Protein AF-A0A498SS45-F1 (afdb_monomer)

Nearest PDB structures (foldseek):
  7zub-assembly1_C  TM=6.796E-01  e=7.410E-02  Homo sapiens
  8rst-assembly1_A-2  TM=6.872E-01  e=2.621E-01  Bacillus phage phi3T
  8rsu-assembly1_A  TM=6.802E-01  e=3.183E-01  Bacillus phage phi3T
  8rsv-assembly2_B  TM=6.805E-01  e=4.260E-01  Bacillus phage phi3T
  6t46-assembly2_G  TM=6.943E-01  e=1.367E+00  Bacillus subtilis subsp. natto

Sequence (148 aa):
PLALYGLCLEQYAHFIVRYREEKRLDDTVQLMDEALKISHQIYGINCFHTINMLNNYGALLIARNRFDLAKKYLEIGINRILYIDECSSLLPGYYCNYSEALYHCGQRVEALQYAKKAVNLSCSESKELKDYTTRFLQDMEKDYNRRR

Mean predicted aligned error: 3.51 Å

InterPro domains:
  IPR011990 Tetratricopeptide-like helical domain superfamily [G3DSA:1.25.40.10] (5-147)
  IPR011990 Tetratricopeptide-like helical domain superfamily [SSF48452] (18-122)

Foldseek 3Di:
DLLVQLVVLLVVLLCCLPPHDPVCNVVNVVSNVSSLVSCCVPPNLQDPVLQVSLLVSLVSCVVVVVLVVSLVSLVSCLVRLVVHPVSLVVQLSSLLSNLSSCVSVVVLVVSLVSLVVSLVSCPPDDPVSNVVSVVSNVVSVVVVVVVD

Solvent-accessible surface area (backbone atoms only — not comparable to full-atom values): 7775 Å² total; per-residue (Å²): 112,70,69,61,53,23,51,51,30,42,52,49,29,52,48,40,67,74,74,50,60,78,87,54,48,68,60,31,53,60,32,43,54,50,20,49,51,44,42,35,74,75,62,41,90,80,31,64,68,58,46,51,52,31,43,53,52,21,49,53,26,48,78,67,73,37,25,68,60,16,32,61,44,32,61,70,34,65,78,48,51,82,80,31,78,88,32,61,85,48,47,34,61,46,27,42,49,42,15,53,17,29,39,74,66,66,42,46,69,60,12,55,52,30,25,51,51,14,34,65,62,23,70,83,55,56,69,70,54,34,54,50,32,47,52,52,34,54,52,51,52,51,55,56,62,75,75,110

Radius of gyration: 15.67 Å; Cα contacts (8 Å, |Δi|>4): 170; chains: 1; bounding box: 38×27×40 Å

pLDDT: mean 93.46, std 5.75, range [58.31, 98.5]

Organism: Acanthocheilonema viteae (NCBI:txid6277)

Secondary structure (DSSP, 8-state):
-HHHHHHHHHHHHHHHHHHS-GGGTTHHHHHHHHHHHHHHHHH-SS-HHHHHHHHHHHHHHHHTT-HHHHHHHHHHHTTTGGG-GGGTTTHHHHHHHHHHHHHHTT-HHHHHHHHHHHHHHHTTS-HHHHHHHHHHHHHHHHHHHHT-

Structure (mmCIF, N/CA/C/O backbone):
data_AF-A0A498SS45-F1
#
_entry.id   AF-A0A498SS45-F1
#
loop_
_atom_site.group_PDB
_atom_site.id
_atom_site.type_symbol
_atom_site.label_atom_id
_atom_site.label_alt_id
_atom_site.label_comp_id
_atom_site.label_asym_id
_atom_site.label_entity_id
_atom_site.label_seq_id
_atom_site.pdbx_PDB_ins_code
_atom_site.Cartn_x
_atom_site.Cartn_y
_atom_site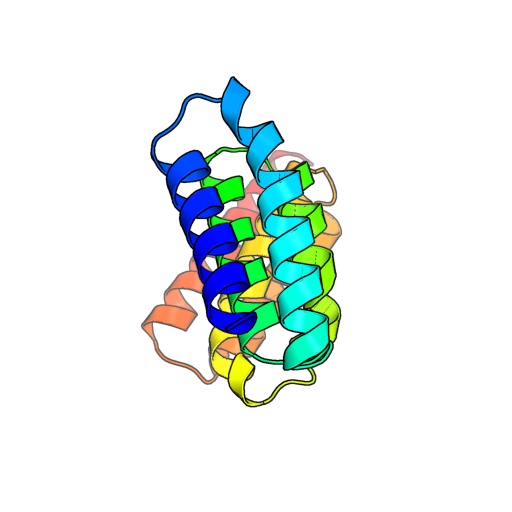.Cartn_z
_atom_site.occupancy
_atom_site.B_iso_or_equiv
_atom_site.auth_seq_id
_atom_site.auth_comp_id
_atom_site.auth_asym_id
_atom_site.auth_atom_id
_atom_site.pdbx_PDB_model_num
ATOM 1 N N . PRO A 1 1 ? 16.517 5.559 -21.766 1.00 80.75 1 PRO A N 1
ATOM 2 C CA . PRO A 1 1 ? 16.712 4.348 -20.926 1.00 80.75 1 PRO A CA 1
ATOM 3 C C . PRO A 1 1 ? 15.396 3.923 -20.252 1.00 80.75 1 PRO A C 1
ATOM 5 O O . PRO A 1 1 ? 14.675 4.785 -19.762 1.00 80.75 1 PRO A O 1
ATOM 8 N N . LEU A 1 2 ? 15.077 2.624 -20.254 1.00 90.88 2 LEU A N 1
ATOM 9 C CA . LEU A 1 2 ? 13.767 2.072 -19.867 1.00 90.88 2 LEU A CA 1
ATOM 10 C C . LEU A 1 2 ? 13.329 2.431 -18.429 1.00 90.88 2 LEU A C 1
ATOM 12 O O . LEU A 1 2 ? 12.164 2.742 -18.215 1.00 90.88 2 LEU A O 1
ATOM 16 N N . ALA A 1 3 ? 14.267 2.502 -17.475 1.00 90.69 3 ALA A N 1
ATOM 17 C CA . ALA A 1 3 ? 13.993 2.920 -16.091 1.00 90.69 3 ALA A CA 1
ATOM 18 C C . ALA A 1 3 ? 13.374 4.325 -16.007 1.00 90.69 3 ALA A C 1
ATOM 20 O O . ALA A 1 3 ? 12.372 4.530 -15.331 1.00 90.69 3 ALA A O 1
ATOM 21 N N . LEU A 1 4 ? 13.944 5.287 -16.744 1.00 94.50 4 LEU A N 1
ATOM 22 C CA . LEU A 1 4 ? 13.439 6.661 -16.780 1.00 94.50 4 LEU A CA 1
ATOM 23 C C . LEU A 1 4 ? 12.021 6.717 -17.355 1.00 94.50 4 LEU A C 1
ATOM 25 O O . LEU A 1 4 ? 11.196 7.480 -16.871 1.00 94.50 4 LEU A O 1
ATOM 29 N N . TYR A 1 5 ? 11.730 5.886 -18.359 1.00 96.12 5 TYR A N 1
ATOM 30 C CA . TYR A 1 5 ? 10.389 5.799 -18.928 1.00 96.12 5 TYR A CA 1
ATOM 31 C C . TYR A 1 5 ? 9.373 5.283 -17.898 1.00 96.12 5 TYR A C 1
ATOM 33 O O . TYR A 1 5 ? 8.333 5.910 -17.724 1.00 96.12 5 TYR A O 1
ATOM 41 N N . GLY A 1 6 ? 9.707 4.224 -17.149 1.00 95.94 6 GLY A N 1
ATOM 42 C CA . GLY A 1 6 ? 8.870 3.723 -16.051 1.00 95.94 6 GLY A CA 1
ATOM 43 C C . GLY A 1 6 ? 8.593 4.783 -14.979 1.00 95.94 6 GLY A C 1
ATOM 44 O O . GLY A 1 6 ? 7.440 4.994 -14.610 1.00 95.94 6 GLY A O 1
ATOM 45 N N . LEU A 1 7 ? 9.624 5.527 -14.564 1.00 94.62 7 LEU A N 1
ATOM 46 C CA . LEU A 1 7 ? 9.477 6.646 -13.624 1.00 94.62 7 LEU A CA 1
ATOM 47 C C . LEU A 1 7 ? 8.561 7.748 -14.176 1.00 94.62 7 LEU A C 1
ATOM 49 O O . LEU A 1 7 ? 7.722 8.276 -13.454 1.00 94.62 7 LEU A O 1
ATOM 53 N N . CYS A 1 8 ? 8.681 8.099 -15.459 1.00 97.44 8 CYS A N 1
ATOM 54 C CA . CYS A 1 8 ? 7.796 9.087 -16.074 1.00 97.44 8 CYS A CA 1
ATOM 55 C C . CYS A 1 8 ? 6.326 8.639 -16.070 1.00 97.44 8 CYS A C 1
ATOM 57 O O . CYS A 1 8 ? 5.450 9.475 -15.848 1.00 97.44 8 CYS A O 1
ATOM 59 N N . LEU A 1 9 ? 6.049 7.348 -16.289 1.00 97.75 9 LEU A N 1
ATOM 60 C CA . LEU A 1 9 ? 4.690 6.799 -16.225 1.00 97.75 9 LEU A CA 1
ATOM 61 C C . LEU A 1 9 ? 4.108 6.900 -14.809 1.00 97.75 9 LEU A C 1
ATOM 63 O O . LEU A 1 9 ? 2.994 7.403 -14.656 1.00 97.75 9 LEU A O 1
ATOM 67 N N . GLU A 1 10 ? 4.877 6.508 -13.787 1.00 96.44 10 GLU A N 1
ATOM 68 C CA . GLU A 1 10 ? 4.502 6.668 -12.373 1.00 96.44 10 GLU A CA 1
ATOM 69 C C . GLU A 1 10 ? 4.179 8.134 -12.049 1.00 96.44 10 GLU A C 1
ATOM 71 O O . GLU A 1 10 ? 3.094 8.457 -11.559 1.00 96.44 10 GLU A O 1
ATOM 76 N N . GLN A 1 11 ? 5.098 9.053 -12.358 1.00 97.12 11 GLN A N 1
ATOM 77 C CA . GLN A 1 11 ? 4.909 10.470 -12.041 1.00 97.12 11 GLN A CA 1
ATOM 78 C C . GLN A 1 11 ? 3.718 11.072 -12.790 1.00 97.12 11 GLN A C 1
ATOM 80 O O . GLN A 1 11 ? 2.988 11.902 -12.239 1.00 97.12 11 GLN A O 1
ATOM 85 N N . TYR A 1 12 ? 3.472 10.641 -14.029 1.00 97.50 12 TYR A N 1
ATOM 86 C CA . TYR A 1 12 ? 2.307 11.094 -14.774 1.00 97.50 12 TYR A CA 1
ATOM 87 C C . TYR A 1 12 ? 0.998 10.561 -14.178 1.00 97.50 12 TYR A C 1
ATOM 89 O O . TYR A 1 12 ? 0.032 11.319 -14.060 1.00 97.50 12 TYR A O 1
ATOM 97 N N . ALA A 1 13 ? 0.973 9.309 -13.711 1.00 97.50 13 ALA A N 1
ATOM 98 C CA . ALA A 1 13 ? -0.161 8.771 -12.968 1.00 97.50 13 ALA A CA 1
ATOM 99 C C . ALA A 1 13 ? -0.422 9.586 -11.690 1.00 97.50 13 ALA A C 1
ATOM 101 O O . ALA A 1 13 ? -1.551 10.023 -11.467 1.00 97.50 13 ALA A O 1
AT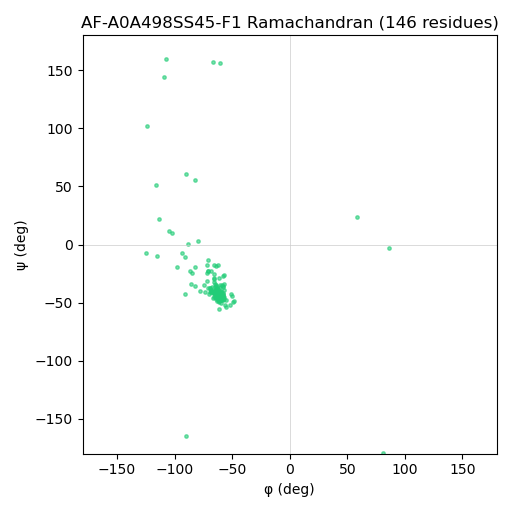OM 102 N N . HIS A 1 14 ? 0.613 9.897 -10.901 1.00 97.50 14 HIS A N 1
ATOM 103 C CA . HIS A 1 14 ? 0.485 10.748 -9.710 1.00 97.50 14 HIS A CA 1
ATOM 104 C C . HIS A 1 14 ? -0.074 12.138 -10.033 1.00 97.50 14 HIS A C 1
ATOM 106 O O . HIS A 1 14 ? -0.949 12.640 -9.321 1.00 97.50 14 HIS A O 1
ATOM 112 N N . PHE A 1 15 ? 0.400 12.756 -11.118 1.00 97.00 15 PHE A N 1
ATOM 113 C CA . PHE A 1 15 ? -0.114 14.039 -11.589 1.00 97.00 15 PHE A CA 1
ATOM 114 C C . PHE A 1 15 ? -1.611 13.960 -11.913 1.00 97.00 15 PHE A C 1
ATOM 116 O O . PHE A 1 15 ? -2.376 14.836 -11.503 1.00 97.00 15 PHE A O 1
ATOM 123 N N . ILE A 1 16 ? -2.043 12.903 -12.607 1.00 96.62 16 ILE A N 1
ATOM 124 C CA . ILE A 1 16 ? -3.457 12.705 -12.932 1.00 96.62 16 ILE A CA 1
ATOM 125 C C . ILE A 1 16 ? -4.288 12.567 -11.654 1.00 96.62 16 ILE A C 1
ATOM 127 O O . ILE A 1 16 ? -5.268 13.294 -11.506 1.00 96.62 16 ILE A O 1
ATOM 131 N N . VAL A 1 17 ? -3.872 11.717 -10.707 1.00 95.75 17 VAL A N 1
ATOM 132 C CA . VAL A 1 17 ? -4.617 11.512 -9.452 1.00 95.75 17 VAL A CA 1
ATOM 133 C C . VAL A 1 17 ? -4.744 12.804 -8.640 1.00 95.75 17 VAL A C 1
ATOM 135 O O . VAL A 1 17 ? -5.782 13.055 -8.028 1.00 95.75 17 VAL A O 1
ATOM 138 N N . ARG A 1 18 ? -3.708 13.650 -8.648 1.00 94.94 18 ARG A N 1
ATOM 139 C CA . ARG A 1 18 ? -3.669 14.868 -7.831 1.00 94.94 18 ARG A CA 1
ATOM 140 C C . ARG A 1 18 ? -4.409 16.056 -8.448 1.00 94.94 18 ARG A C 1
ATOM 142 O O . ARG A 1 18 ? -4.984 16.848 -7.707 1.00 94.94 18 ARG A O 1
ATOM 149 N N . TYR A 1 19 ? -4.375 16.203 -9.772 1.00 94.56 19 TYR A N 1
ATOM 150 C CA . TYR A 1 19 ? -4.776 17.453 -10.432 1.00 94.56 19 TYR A CA 1
ATOM 151 C C . TYR A 1 19 ? -5.862 17.300 -11.488 1.00 94.56 19 TYR A C 1
ATOM 153 O O . TYR A 1 19 ? -6.328 18.306 -12.028 1.00 94.56 19 TYR A O 1
ATOM 161 N N . ARG A 1 20 ? -6.254 16.074 -11.839 1.00 94.38 20 ARG A N 1
ATOM 162 C CA . ARG A 1 20 ? -7.249 15.847 -12.886 1.00 94.38 20 ARG A CA 1
ATOM 163 C C . ARG A 1 20 ? -8.575 15.392 -12.298 1.00 94.38 20 ARG A C 1
ATOM 165 O O . ARG A 1 20 ? -8.698 14.954 -11.160 1.00 94.38 20 ARG A O 1
ATOM 172 N N . GLU A 1 21 ? -9.593 15.592 -13.113 1.00 90.50 21 GLU A N 1
ATOM 173 C CA . GLU A 1 21 ? -10.970 15.200 -12.856 1.00 90.50 21 GLU A CA 1
ATOM 174 C C . GLU A 1 21 ? -11.145 13.676 -12.813 1.00 90.50 21 GLU A C 1
ATOM 176 O O . GLU A 1 21 ? -10.387 12.922 -13.423 1.00 90.50 21 GLU A O 1
ATOM 181 N N . GLU A 1 22 ? -12.206 13.236 -12.141 1.00 87.31 22 GLU A N 1
ATOM 182 C CA . GLU A 1 22 ? -12.446 11.832 -11.792 1.00 87.31 22 GLU A CA 1
ATOM 183 C C . GLU A 1 22 ? -12.475 10.880 -12.996 1.00 87.31 22 GLU A C 1
ATOM 185 O O . GLU A 1 22 ? -11.991 9.753 -12.916 1.00 87.31 22 GLU A O 1
ATOM 190 N N . LYS A 1 23 ? -12.971 11.359 -14.143 1.00 88.75 23 LYS A N 1
ATOM 191 C CA . LYS A 1 23 ? -13.040 10.585 -15.393 1.00 88.75 23 LYS A CA 1
ATOM 192 C C . LYS A 1 23 ? -11.670 10.202 -15.960 1.00 88.75 23 LYS A C 1
ATOM 194 O O . LYS A 1 23 ? -11.588 9.326 -16.807 1.00 88.75 23 LYS A O 1
ATOM 199 N N . ARG A 1 24 ? -10.602 10.889 -15.539 1.00 89.19 24 ARG A N 1
ATOM 200 C CA . ARG A 1 24 ? -9.223 10.626 -15.976 1.00 89.19 24 ARG A CA 1
ATOM 201 C C . ARG A 1 24 ? -8.508 9.625 -15.071 1.00 89.19 24 ARG A C 1
ATOM 203 O O . ARG A 1 24 ? -7.420 9.187 -15.424 1.00 89.19 24 ARG A O 1
ATOM 210 N N . LEU A 1 25 ? -9.075 9.273 -13.913 1.00 88.75 25 LEU A N 1
ATOM 211 C CA . LEU A 1 25 ? -8.420 8.345 -12.988 1.00 88.75 25 LEU A CA 1
ATOM 212 C C . LEU A 1 25 ? -8.302 6.936 -13.571 1.00 88.75 25 LEU A C 1
ATOM 214 O O . LEU A 1 25 ? -7.326 6.253 -13.279 1.00 88.75 25 LEU A O 1
ATOM 218 N N . ASP A 1 26 ? -9.224 6.523 -14.436 1.00 88.94 26 ASP A N 1
ATOM 219 C CA . ASP A 1 26 ? -9.170 5.196 -15.059 1.00 88.94 26 ASP A CA 1
ATOM 220 C C . ASP A 1 26 ? -7.959 5.049 -16.000 1.00 88.94 26 ASP A C 1
ATOM 222 O O . ASP A 1 26 ? -7.369 3.971 -16.076 1.00 88.94 26 ASP A O 1
ATOM 226 N N . ASP A 1 27 ? -7.489 6.150 -16.602 1.00 89.44 27 ASP A N 1
ATOM 227 C CA . ASP A 1 27 ? -6.261 6.175 -17.413 1.00 89.44 27 ASP A CA 1
ATOM 228 C C . ASP A 1 27 ? -5.019 5.796 -16.587 1.00 89.44 27 ASP A C 1
ATOM 230 O O . ASP A 1 27 ? -4.037 5.270 -17.115 1.00 89.44 27 ASP A O 1
ATOM 234 N N . THR A 1 28 ? -5.038 6.065 -15.276 1.00 96.00 28 THR A N 1
ATOM 235 C CA . THR A 1 28 ? -3.870 5.846 -14.409 1.00 96.00 28 THR A CA 1
ATOM 236 C C . THR A 1 28 ? -3.573 4.370 -14.180 1.00 96.00 28 THR A C 1
ATOM 238 O O . THR A 1 28 ? -2.421 4.027 -13.932 1.00 96.00 28 THR A O 1
ATOM 241 N N . VAL A 1 29 ? -4.568 3.494 -14.350 1.00 95.69 29 VAL A N 1
ATOM 242 C CA . VAL A 1 29 ? -4.400 2.039 -14.232 1.00 95.69 29 VAL A CA 1
ATOM 243 C C . VAL A 1 29 ? -3.404 1.533 -15.270 1.00 95.69 29 VAL A C 1
ATOM 245 O O . VAL A 1 29 ? -2.465 0.823 -14.928 1.00 95.69 29 VAL A O 1
ATOM 248 N N . GLN A 1 30 ? -3.561 1.951 -16.531 1.00 96.06 30 GLN A N 1
ATOM 249 C CA . GLN A 1 30 ? -2.663 1.534 -17.610 1.00 96.06 30 GLN A CA 1
ATOM 250 C C . GLN A 1 30 ? -1.240 2.053 -17.385 1.00 96.06 30 GLN A C 1
ATOM 252 O O . GLN A 1 30 ? -0.278 1.309 -17.555 1.00 96.06 30 GLN A O 1
ATOM 257 N N . LEU A 1 31 ? -1.106 3.310 -16.952 1.00 97.69 31 LEU A N 1
ATOM 258 C CA . LEU A 1 31 ? 0.196 3.915 -16.659 1.00 97.69 31 LEU A CA 1
ATOM 259 C C . LEU A 1 31 ? 0.926 3.170 -15.537 1.00 97.69 31 LEU A C 1
ATOM 261 O O . LEU A 1 31 ? 2.107 2.855 -15.675 1.00 97.69 31 LEU A O 1
ATOM 265 N N . MET A 1 32 ? 0.222 2.864 -14.445 1.00 97.50 32 MET A N 1
ATOM 266 C CA . MET A 1 32 ? 0.801 2.168 -13.297 1.00 97.50 32 MET A CA 1
ATOM 267 C C . MET A 1 32 ? 1.107 0.703 -13.595 1.00 97.50 32 MET A C 1
ATOM 269 O O . MET A 1 32 ? 2.145 0.205 -13.164 1.00 97.50 32 MET A O 1
ATOM 273 N N . ASP A 1 33 ? 0.259 0.016 -14.361 1.00 96.88 33 ASP A N 1
ATOM 274 C CA . ASP A 1 33 ? 0.506 -1.369 -14.766 1.00 96.88 33 ASP A CA 1
ATOM 275 C C . ASP A 1 33 ? 1.753 -1.467 -15.665 1.00 96.88 33 ASP A C 1
ATOM 277 O O . ASP A 1 33 ? 2.575 -2.367 -15.480 1.00 96.88 33 ASP A O 1
ATOM 281 N N . GLU A 1 34 ? 1.955 -0.522 -16.588 1.00 97.12 34 GLU A N 1
ATOM 28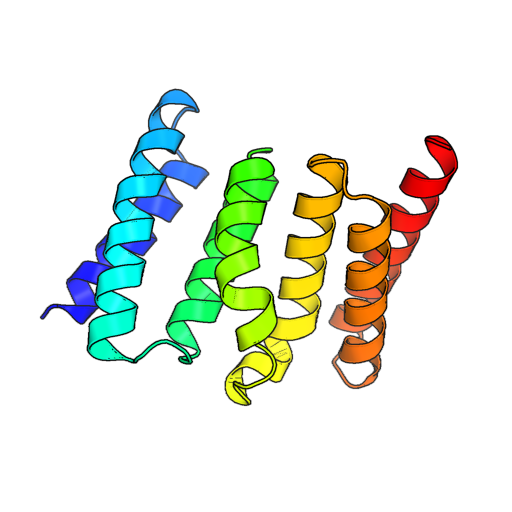2 C CA . GLU A 1 34 ? 3.180 -0.458 -17.397 1.00 97.12 34 GLU A CA 1
ATOM 283 C C . GLU A 1 34 ? 4.416 -0.065 -16.571 1.00 97.12 34 GLU A C 1
ATOM 285 O O . GLU A 1 34 ? 5.473 -0.686 -16.711 1.00 97.12 34 GLU A O 1
ATOM 290 N N . ALA A 1 35 ? 4.294 0.892 -15.644 1.00 96.81 35 ALA A N 1
ATOM 291 C CA . ALA A 1 35 ? 5.379 1.242 -14.725 1.00 96.81 35 ALA A CA 1
ATOM 292 C C . ALA A 1 35 ? 5.808 0.038 -13.861 1.00 96.81 35 ALA A C 1
ATOM 294 O O . ALA A 1 35 ? 7.003 -0.218 -13.695 1.00 96.81 35 ALA A O 1
ATOM 295 N N . LEU A 1 36 ? 4.848 -0.758 -13.374 1.00 95.62 36 LEU A N 1
ATOM 296 C CA . LEU A 1 36 ? 5.101 -1.991 -12.623 1.00 95.62 36 LEU A CA 1
ATOM 297 C C . LEU A 1 36 ? 5.818 -3.050 -13.459 1.00 95.62 36 LEU A C 1
ATOM 299 O O . LEU A 1 36 ? 6.766 -3.664 -12.966 1.00 95.62 36 LEU A O 1
ATOM 303 N N . LYS A 1 37 ? 5.410 -3.253 -14.717 1.00 95.56 37 LYS A N 1
ATOM 304 C CA . LYS A 1 37 ? 6.091 -4.182 -15.635 1.00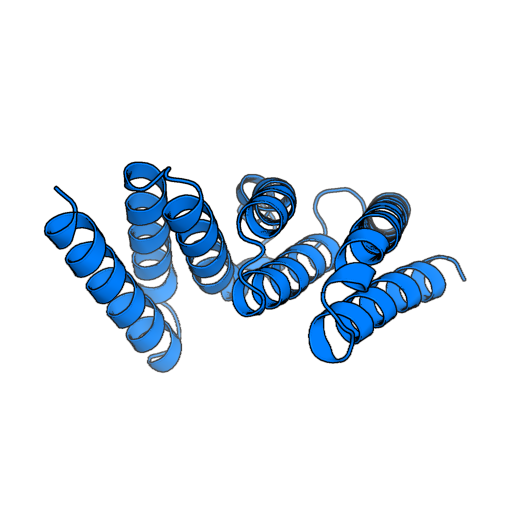 95.56 37 LYS A CA 1
ATOM 305 C C . LYS A 1 37 ? 7.545 -3.775 -15.853 1.00 95.56 37 LYS A C 1
ATOM 307 O O . LYS A 1 37 ? 8.433 -4.618 -15.748 1.00 95.56 37 LYS A O 1
ATOM 312 N N . ILE A 1 38 ? 7.789 -2.491 -16.105 1.00 95.88 38 ILE A N 1
ATOM 313 C CA . ILE A 1 38 ? 9.140 -1.951 -16.291 1.00 95.88 38 ILE A CA 1
ATOM 314 C C . ILE A 1 38 ? 9.973 -2.119 -15.017 1.00 95.88 38 ILE A C 1
ATOM 316 O O . ILE A 1 38 ? 11.098 -2.613 -15.081 1.00 95.88 38 ILE A O 1
ATOM 320 N N . SER A 1 39 ? 9.418 -1.759 -13.857 1.00 94.19 39 SER A N 1
ATOM 321 C CA . SER A 1 39 ? 10.104 -1.920 -12.572 1.00 94.19 39 SER A CA 1
ATOM 322 C C . SER A 1 39 ? 10.481 -3.384 -12.326 1.00 94.19 39 SER A C 1
ATOM 324 O O . SER A 1 39 ? 11.624 -3.686 -11.983 1.00 94.19 39 SER A O 1
ATOM 326 N N . HIS A 1 40 ? 9.558 -4.309 -12.601 1.00 92.50 40 HIS A N 1
ATOM 327 C CA . HIS A 1 40 ? 9.802 -5.741 -12.476 1.00 92.50 40 HIS A CA 1
ATOM 328 C C . HIS A 1 40 ? 10.916 -6.238 -13.410 1.00 92.50 40 HIS A C 1
ATOM 330 O O . HIS A 1 40 ? 11.769 -7.008 -12.974 1.00 92.50 40 HIS A O 1
ATOM 336 N N . GLN A 1 41 ? 10.948 -5.783 -14.666 1.00 94.12 41 GLN A N 1
ATOM 337 C CA . GLN A 1 41 ? 11.983 -6.165 -15.636 1.00 94.12 41 GLN A CA 1
ATOM 338 C C . GLN A 1 41 ? 13.386 -5.699 -15.234 1.00 94.12 41 GLN A C 1
ATOM 340 O O . GLN A 1 41 ? 14.362 -6.385 -15.522 1.00 94.12 41 GLN A O 1
ATOM 345 N N . ILE A 1 42 ? 13.493 -4.529 -14.603 1.00 93.69 42 ILE A N 1
ATOM 346 C CA . ILE A 1 42 ? 14.785 -3.902 -14.302 1.00 93.69 42 ILE A CA 1
ATOM 347 C C . ILE A 1 42 ? 15.305 -4.326 -12.928 1.00 93.69 42 ILE A C 1
ATOM 349 O O . ILE A 1 42 ? 16.494 -4.592 -12.773 1.00 93.69 42 ILE A O 1
ATOM 353 N N . TYR A 1 43 ? 14.422 -4.371 -11.931 1.00 89.06 43 TYR A N 1
ATOM 354 C CA . TYR A 1 43 ? 14.794 -4.511 -10.523 1.00 89.06 43 TYR A CA 1
ATOM 355 C C . TYR A 1 43 ? 14.311 -5.822 -9.891 1.00 89.06 43 TYR A C 1
ATOM 357 O O . TYR A 1 43 ? 14.691 -6.136 -8.765 1.00 89.06 43 TYR A O 1
ATOM 365 N N . GLY A 1 44 ? 13.462 -6.586 -10.582 1.00 86.56 44 GLY A N 1
ATOM 366 C CA . GLY A 1 44 ? 12.809 -7.768 -10.031 1.00 86.56 44 GLY A CA 1
ATOM 367 C C . GLY A 1 44 ? 11.580 -7.446 -9.175 1.00 86.56 44 GLY A C 1
ATOM 368 O O . GLY A 1 44 ? 11.146 -6.304 -9.033 1.00 86.56 44 GLY A O 1
ATOM 369 N N . ILE A 1 45 ? 10.960 -8.496 -8.631 1.00 77.69 45 ILE A N 1
ATOM 370 C CA . ILE A 1 45 ? 9.654 -8.406 -7.952 1.00 77.69 45 ILE A CA 1
ATOM 371 C C . ILE A 1 45 ? 9.729 -7.938 -6.489 1.00 77.69 45 ILE A C 1
ATOM 373 O O . ILE A 1 45 ? 8.727 -7.472 -5.947 1.00 77.69 45 ILE A O 1
ATOM 377 N N . ASN A 1 46 ? 10.912 -8.043 -5.878 1.00 82.88 46 ASN A N 1
ATOM 378 C CA . ASN A 1 46 ? 11.176 -7.743 -4.470 1.00 82.88 46 ASN A CA 1
ATOM 379 C C . ASN A 1 46 ? 12.155 -6.570 -4.342 1.00 82.88 46 ASN A C 1
ATOM 381 O O . ASN A 1 46 ? 13.183 -6.681 -3.684 1.00 82.88 46 ASN A O 1
ATOM 385 N N . CYS A 1 47 ? 11.874 -5.461 -5.025 1.00 87.94 47 CYS A N 1
ATOM 386 C CA . CYS A 1 47 ? 12.693 -4.260 -4.916 1.00 87.94 47 CYS A CA 1
ATOM 387 C C . CYS A 1 47 ? 11.955 -3.153 -4.156 1.00 87.94 47 CYS A C 1
ATOM 389 O O . CYS A 1 47 ? 10.744 -2.958 -4.317 1.00 87.94 47 CYS A O 1
ATOM 391 N N . PHE A 1 48 ? 12.714 -2.383 -3.374 1.00 91.06 48 PHE A N 1
ATOM 392 C CA . PHE A 1 48 ? 12.220 -1.226 -2.627 1.00 91.06 48 PHE A CA 1
ATOM 393 C C . PHE A 1 48 ? 11.427 -0.252 -3.512 1.00 91.06 48 PHE A C 1
ATOM 395 O O . PHE A 1 48 ? 10.360 0.219 -3.122 1.00 91.06 48 PHE A O 1
ATOM 402 N N . HIS A 1 49 ? 11.916 0.011 -4.730 1.00 91.00 49 HIS A N 1
ATOM 403 C CA . HIS A 1 49 ? 11.278 0.948 -5.655 1.00 91.00 49 HIS A CA 1
ATOM 404 C C . HIS A 1 49 ? 9.834 0.543 -5.992 1.00 91.00 49 HIS A C 1
ATOM 406 O O . HIS A 1 49 ? 8.934 1.377 -5.904 1.00 91.00 49 HIS A O 1
ATOM 412 N N . THR A 1 50 ? 9.591 -0.741 -6.278 1.00 92.94 50 THR A N 1
ATOM 413 C CA . THR A 1 50 ? 8.242 -1.257 -6.556 1.00 92.94 50 THR A CA 1
ATOM 414 C C . THR A 1 50 ? 7.321 -1.083 -5.353 1.00 92.94 50 THR A C 1
ATOM 416 O O . THR A 1 50 ? 6.191 -0.627 -5.511 1.00 92.94 50 THR A O 1
ATOM 419 N N . ILE A 1 51 ? 7.789 -1.406 -4.143 1.00 95.06 51 ILE A N 1
ATOM 420 C CA . ILE A 1 51 ? 6.976 -1.255 -2.929 1.00 95.06 51 ILE A CA 1
ATOM 421 C C . ILE A 1 51 ? 6.631 0.210 -2.669 1.00 95.06 51 ILE A C 1
ATOM 423 O O . ILE A 1 51 ? 5.476 0.528 -2.387 1.00 95.06 51 ILE A O 1
ATOM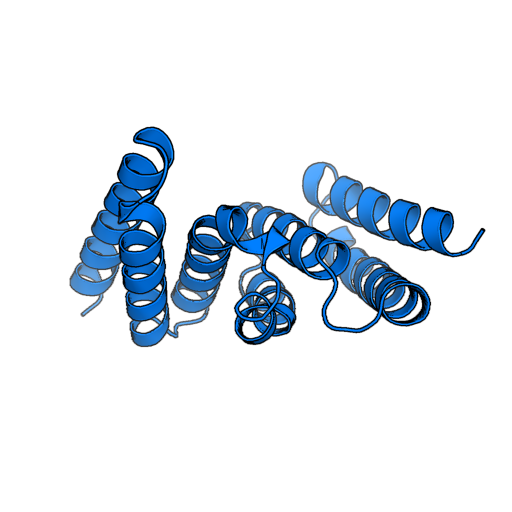 427 N N . ASN A 1 52 ? 7.612 1.102 -2.801 1.00 93.94 52 ASN A N 1
ATOM 428 C CA . ASN A 1 52 ? 7.411 2.530 -2.596 1.00 93.94 52 ASN A CA 1
ATOM 429 C C . ASN A 1 52 ? 6.417 3.113 -3.617 1.00 93.94 52 ASN A C 1
ATOM 431 O O . ASN A 1 52 ? 5.517 3.861 -3.239 1.00 93.94 52 ASN A O 1
ATOM 435 N N . MET A 1 53 ? 6.524 2.712 -4.888 1.00 95.19 53 MET A N 1
ATOM 436 C CA . MET A 1 53 ? 5.587 3.102 -5.945 1.00 95.19 53 MET A CA 1
ATOM 437 C C . MET A 1 53 ? 4.152 2.650 -5.628 1.00 95.19 53 MET A C 1
ATOM 439 O O . MET A 1 53 ? 3.222 3.455 -5.685 1.00 95.19 53 MET A O 1
ATOM 443 N N . LEU A 1 54 ? 3.963 1.385 -5.227 1.00 96.56 54 LEU A N 1
ATOM 444 C CA . LEU A 1 54 ? 2.649 0.858 -4.833 1.00 96.56 54 LEU A CA 1
ATOM 445 C C . LEU A 1 54 ? 2.065 1.608 -3.629 1.00 96.56 54 LEU A C 1
ATOM 447 O O . LEU A 1 54 ? 0.879 1.935 -3.629 1.00 96.56 54 LEU A O 1
ATOM 451 N N . ASN A 1 55 ? 2.890 1.899 -2.619 1.00 97.00 55 ASN A N 1
ATOM 452 C CA . ASN A 1 55 ? 2.457 2.609 -1.418 1.00 97.00 55 ASN A CA 1
ATOM 453 C C . ASN A 1 55 ? 1.981 4.031 -1.735 1.00 97.00 55 ASN A C 1
ATOM 455 O O . ASN A 1 55 ? 0.900 4.439 -1.315 1.00 97.00 55 ASN A O 1
ATOM 459 N N . ASN A 1 56 ? 2.784 4.776 -2.498 1.00 97.06 56 ASN A N 1
ATOM 460 C CA . ASN A 1 56 ? 2.496 6.167 -2.835 1.00 97.06 56 ASN A CA 1
ATOM 461 C C . ASN A 1 56 ? 1.242 6.279 -3.698 1.00 97.06 56 ASN A C 1
ATOM 463 O O . ASN A 1 56 ? 0.367 7.099 -3.416 1.00 97.06 56 ASN A O 1
ATOM 467 N N . TYR A 1 57 ? 1.118 5.422 -4.710 1.00 97.88 57 TYR A N 1
ATOM 468 C CA . TYR A 1 57 ? -0.064 5.403 -5.555 1.00 97.88 57 TYR A CA 1
ATOM 469 C C . TYR A 1 57 ? -1.316 4.968 -4.777 1.00 97.88 57 TYR A C 1
ATOM 471 O O . TYR A 1 57 ? -2.356 5.618 -4.880 1.00 97.88 57 TYR A O 1
ATOM 479 N N . GLY A 1 58 ? -1.208 3.949 -3.915 1.00 98.12 58 GLY A N 1
ATOM 480 C CA . GLY A 1 58 ? -2.289 3.534 -3.016 1.00 98.12 58 GLY A CA 1
ATOM 481 C C . GLY A 1 58 ? -2.766 4.663 -2.096 1.00 98.12 58 GLY A C 1
ATOM 482 O O . GLY A 1 58 ? -3.967 4.911 -2.004 1.00 98.12 58 GLY A O 1
ATOM 483 N N . ALA A 1 59 ? -1.842 5.412 -1.485 1.00 98.06 59 ALA A N 1
ATOM 484 C CA . ALA A 1 59 ? -2.167 6.565 -0.643 1.00 98.06 59 ALA A CA 1
ATOM 485 C C . ALA A 1 59 ? -2.897 7.679 -1.418 1.00 98.06 59 ALA A C 1
ATOM 487 O O . ALA A 1 59 ? -3.862 8.263 -0.920 1.00 98.06 59 ALA A O 1
ATOM 488 N N . LEU A 1 60 ? -2.476 7.960 -2.656 1.00 97.69 60 LEU A N 1
ATOM 489 C CA . LEU A 1 60 ? -3.149 8.940 -3.514 1.00 97.69 60 LEU A CA 1
ATOM 490 C C . LEU A 1 60 ? -4.569 8.500 -3.888 1.00 97.69 60 LEU A C 1
ATOM 492 O O . LEU A 1 60 ? -5.481 9.326 -3.907 1.00 97.69 60 LEU A O 1
ATOM 496 N N . LEU A 1 61 ? -4.772 7.210 -4.156 1.00 97.81 61 LEU A N 1
ATOM 497 C CA . LEU A 1 61 ? -6.092 6.657 -4.453 1.00 97.81 61 LEU A CA 1
ATOM 498 C C . LEU A 1 61 ? -7.028 6.708 -3.240 1.00 97.81 61 LEU A C 1
ATOM 500 O O . LEU A 1 61 ? -8.195 7.067 -3.400 1.00 97.81 61 LEU A O 1
ATOM 504 N N . ILE A 1 62 ? -6.520 6.429 -2.035 1.00 98.06 62 ILE A N 1
ATOM 505 C CA . ILE A 1 62 ? -7.261 6.594 -0.773 1.00 98.06 62 ILE A CA 1
ATOM 506 C C . ILE A 1 62 ? -7.725 8.044 -0.613 1.00 98.06 62 ILE A C 1
ATOM 508 O O . ILE A 1 62 ? -8.906 8.287 -0.382 1.00 98.06 62 ILE A O 1
ATOM 512 N N . ALA A 1 63 ? -6.843 9.021 -0.849 1.00 96.44 63 ALA A N 1
ATOM 513 C CA . ALA A 1 63 ? -7.196 10.443 -0.795 1.00 96.44 63 ALA A CA 1
ATOM 514 C C . ALA A 1 63 ? -8.261 10.861 -1.836 1.00 96.44 63 ALA A C 1
ATOM 516 O O . ALA A 1 63 ? -8.880 11.918 -1.705 1.00 96.44 63 ALA A O 1
ATOM 517 N N . ARG A 1 64 ? -8.486 10.040 -2.869 1.00 95.44 64 ARG A N 1
ATOM 518 C CA . ARG A 1 64 ? -9.536 10.202 -3.888 1.00 95.44 64 ARG A CA 1
ATOM 519 C C . ARG A 1 64 ? -10.739 9.278 -3.676 1.00 95.44 64 ARG A C 1
ATOM 521 O O . ARG A 1 64 ? -11.587 9.200 -4.557 1.00 95.44 64 ARG A O 1
ATOM 528 N N . ASN A 1 65 ? -10.837 8.586 -2.539 1.00 96.25 65 ASN A N 1
ATOM 529 C CA . ASN A 1 65 ? -11.882 7.599 -2.236 1.00 96.25 65 ASN A CA 1
ATOM 530 C C . ASN A 1 65 ? -11.963 6.423 -3.234 1.00 96.25 65 ASN A C 1
ATOM 532 O O . ASN A 1 65 ? -13.000 5.773 -3.358 1.00 96.25 65 ASN A O 1
ATOM 536 N N . ARG A 1 66 ? -10.874 6.117 -3.953 1.00 96.81 66 ARG A N 1
ATOM 537 C CA . ARG A 1 66 ? -10.785 4.983 -4.893 1.00 96.81 66 ARG A CA 1
ATOM 538 C C . ARG A 1 66 ? -10.281 3.735 -4.168 1.00 96.81 66 ARG A C 1
ATOM 540 O O . ARG A 1 66 ? -9.222 3.198 -4.492 1.00 96.81 66 ARG A O 1
ATOM 547 N N . PHE A 1 67 ? -11.033 3.294 -3.163 1.00 97.94 67 PHE A N 1
ATOM 548 C CA . PHE A 1 67 ? -10.603 2.254 -2.225 1.00 97.94 67 PHE A CA 1
ATOM 549 C C . PHE A 1 67 ? -10.390 0.884 -2.876 1.00 97.94 67 PHE A C 1
ATOM 551 O O . PHE A 1 67 ? -9.383 0.245 -2.583 1.00 97.94 67 PHE A O 1
ATOM 558 N N . ASP A 1 68 ? -11.253 0.466 -3.807 1.00 97.69 68 ASP A N 1
ATOM 559 C CA . ASP A 1 68 ? -11.084 -0.806 -4.528 1.00 97.69 68 ASP A CA 1
ATOM 560 C C . ASP A 1 68 ? -9.765 -0.84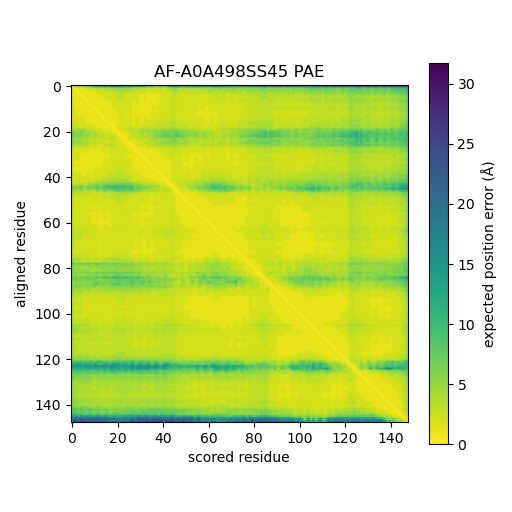9 -5.307 1.00 97.69 68 ASP A C 1
ATOM 562 O O . ASP A 1 68 ? -9.037 -1.844 -5.293 1.00 97.69 68 ASP A O 1
ATOM 566 N N . LEU A 1 69 ? -9.421 0.266 -5.957 1.00 96.69 69 LEU A N 1
ATOM 567 C CA . LEU A 1 69 ? -8.187 0.371 -6.722 1.00 96.69 69 LEU A CA 1
ATOM 568 C C . LEU A 1 69 ? -6.969 0.478 -5.799 1.00 96.69 69 LEU A C 1
ATOM 570 O O . LEU A 1 69 ? -5.957 -0.174 -6.047 1.00 96.69 69 LEU A O 1
ATOM 574 N N . ALA A 1 70 ? -7.075 1.245 -4.709 1.00 98.38 70 ALA A N 1
ATOM 575 C CA . ALA A 1 70 ? -6.024 1.330 -3.700 1.00 98.38 70 ALA A CA 1
ATOM 576 C C . ALA A 1 70 ? -5.713 -0.055 -3.124 1.00 98.38 70 ALA A C 1
ATOM 578 O O . ALA A 1 70 ? -4.552 -0.460 -3.094 1.00 98.38 70 ALA A O 1
ATOM 579 N N . LYS A 1 71 ? -6.752 -0.811 -2.753 1.00 98.50 71 LYS A N 1
ATOM 580 C CA . LYS A 1 71 ? -6.630 -2.190 -2.283 1.00 98.50 71 LYS A CA 1
ATOM 581 C C . LYS A 1 71 ? -5.921 -3.056 -3.324 1.00 98.50 71 LYS A C 1
ATOM 583 O O . LYS A 1 71 ? -4.922 -3.672 -2.972 1.00 98.50 71 LYS A O 1
ATOM 588 N N . LYS A 1 72 ? -6.370 -3.048 -4.591 1.00 97.31 72 LYS A N 1
ATOM 589 C CA . LYS A 1 72 ? -5.753 -3.825 -5.688 1.00 97.31 72 LYS A CA 1
ATOM 5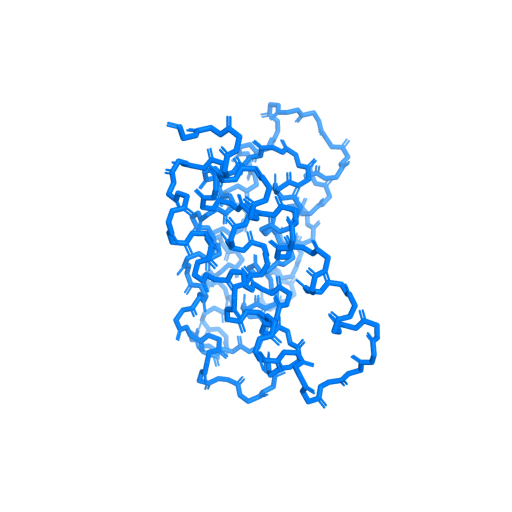90 C C . LYS A 1 72 ? -4.234 -3.636 -5.733 1.00 97.31 72 LYS A C 1
ATOM 592 O O . LYS A 1 72 ? -3.505 -4.617 -5.825 1.00 97.31 72 LYS A O 1
ATOM 597 N N . TYR A 1 73 ? -3.750 -2.393 -5.689 1.00 97.50 73 TYR A N 1
ATOM 598 C CA . TYR A 1 73 ? -2.312 -2.119 -5.789 1.00 97.50 73 TYR A CA 1
ATOM 599 C C . TYR A 1 73 ? -1.555 -2.393 -4.484 1.00 97.50 73 TYR A C 1
ATOM 601 O O . TYR A 1 73 ? -0.468 -2.966 -4.522 1.00 97.50 73 TYR A O 1
ATOM 609 N N . LEU A 1 74 ? -2.121 -2.048 -3.327 1.00 98.06 74 LEU A N 1
ATOM 610 C CA . LEU A 1 74 ? -1.490 -2.318 -2.030 1.00 98.06 74 LEU A CA 1
ATOM 611 C C . LEU A 1 74 ? -1.378 -3.830 -1.746 1.00 98.06 74 LEU A C 1
ATOM 613 O O . LEU A 1 74 ? -0.401 -4.302 -1.167 1.00 98.06 74 LEU A O 1
ATOM 617 N N . GLU A 1 75 ? -2.328 -4.627 -2.225 1.00 97.25 75 GLU A N 1
ATOM 618 C CA . GLU A 1 75 ? -2.316 -6.085 -2.073 1.00 97.25 75 GLU A CA 1
ATOM 619 C C . GLU A 1 75 ? -1.153 -6.753 -2.836 1.00 97.25 75 GLU A C 1
ATOM 621 O O . GLU A 1 75 ? -0.644 -7.791 -2.411 1.00 97.25 75 GLU A O 1
ATOM 626 N N . ILE A 1 76 ? -0.634 -6.125 -3.902 1.00 94.81 76 ILE A N 1
ATOM 627 C CA . ILE A 1 76 ? 0.542 -6.623 -4.641 1.00 94.81 76 ILE A CA 1
ATOM 628 C C . ILE A 1 76 ? 1.797 -6.622 -3.753 1.00 94.81 76 ILE A C 1
ATOM 630 O O . ILE A 1 76 ? 2.637 -7.521 -3.862 1.00 94.81 76 ILE A O 1
ATOM 634 N N . GLY A 1 77 ? 1.952 -5.605 -2.899 1.00 92.88 77 GLY A N 1
ATOM 635 C CA . GLY A 1 77 ? 3.153 -5.409 -2.086 1.00 92.88 77 GLY A CA 1
ATOM 636 C C . GLY A 1 77 ? 3.043 -5.934 -0.656 1.00 92.88 77 GLY A C 1
ATOM 637 O O . GLY A 1 77 ? 4.079 -6.198 -0.049 1.00 92.88 77 GLY A O 1
ATOM 638 N N . ILE A 1 78 ? 1.832 -6.149 -0.127 1.00 93.75 78 ILE A N 1
ATOM 639 C CA . ILE A 1 78 ? 1.608 -6.404 1.308 1.00 93.75 78 ILE A CA 1
ATOM 640 C C . ILE A 1 78 ? 2.350 -7.626 1.865 1.00 93.75 78 ILE A C 1
ATOM 642 O O . ILE A 1 78 ? 2.816 -7.602 3.000 1.00 93.75 78 ILE A O 1
ATOM 646 N N . ASN A 1 79 ? 2.496 -8.687 1.071 1.00 85.69 79 ASN A N 1
ATOM 647 C CA . ASN A 1 79 ? 3.235 -9.881 1.488 1.00 85.69 79 ASN A CA 1
ATOM 648 C C . ASN A 1 79 ? 4.735 -9.764 1.194 1.00 85.69 79 ASN A C 1
ATOM 650 O O . ASN A 1 79 ? 5.538 -10.443 1.820 1.00 85.69 79 ASN A O 1
ATOM 654 N N . ARG A 1 80 ? 5.124 -8.911 0.240 1.00 88.38 80 ARG A N 1
ATOM 655 C CA . ARG A 1 80 ? 6.511 -8.775 -0.231 1.00 88.38 80 ARG A CA 1
ATOM 656 C C . ARG A 1 80 ? 7.322 -7.814 0.622 1.00 88.38 80 ARG A C 1
ATOM 658 O O . ARG A 1 80 ? 8.507 -8.041 0.824 1.00 88.38 80 ARG A O 1
ATOM 665 N N . ILE A 1 81 ? 6.675 -6.773 1.141 1.00 90.00 81 ILE A N 1
ATOM 666 C CA . ILE A 1 81 ? 7.304 -5.722 1.947 1.00 90.00 81 ILE A CA 1
ATOM 667 C C . ILE A 1 81 ? 8.026 -6.267 3.191 1.00 90.00 81 ILE A C 1
ATOM 669 O O . ILE A 1 81 ? 8.995 -5.669 3.639 1.00 90.00 81 ILE A O 1
ATOM 673 N N . LEU A 1 82 ? 7.606 -7.427 3.709 1.00 87.06 82 LEU A N 1
ATOM 674 C CA . LEU A 1 82 ? 8.243 -8.108 4.842 1.00 87.06 82 LEU A CA 1
ATOM 675 C C . LEU A 1 82 ? 9.605 -8.739 4.519 1.00 87.06 82 LEU A C 1
ATOM 677 O O . LEU A 1 82 ? 10.348 -9.056 5.440 1.00 87.06 82 LEU A O 1
ATOM 681 N N . TYR A 1 83 ? 9.919 -8.948 3.240 1.00 86.31 83 TYR A N 1
ATOM 682 C CA . TYR A 1 83 ? 11.150 -9.603 2.787 1.00 86.31 83 TYR A CA 1
ATOM 683 C C . TYR A 1 83 ? 12.170 -8.613 2.205 1.00 86.31 83 TYR A C 1
ATOM 685 O O . TYR A 1 83 ? 13.116 -9.033 1.542 1.00 86.31 83 TYR A O 1
ATOM 693 N N . ILE A 1 84 ? 11.945 -7.308 2.388 1.00 87.31 84 ILE A N 1
ATOM 694 C CA . ILE A 1 84 ? 12.789 -6.235 1.856 1.00 87.31 84 ILE A CA 1
ATOM 695 C C . ILE A 1 84 ? 13.226 -5.367 3.036 1.00 87.31 84 ILE A C 1
ATOM 697 O O . ILE A 1 84 ? 12.445 -4.554 3.534 1.00 87.31 84 ILE A O 1
ATOM 701 N N . ASP A 1 85 ? 14.466 -5.548 3.490 1.00 85.06 85 ASP A N 1
ATOM 702 C CA . ASP A 1 85 ? 15.002 -4.898 4.694 1.00 85.06 85 ASP A CA 1
ATOM 703 C C . ASP A 1 85 ? 14.935 -3.363 4.602 1.00 85.06 85 ASP A C 1
ATOM 705 O O . ASP A 1 85 ? 14.591 -2.675 5.572 1.00 85.06 85 ASP A O 1
ATOM 709 N N . GLU A 1 86 ? 15.160 -2.808 3.408 1.00 86.12 86 GLU A N 1
ATOM 710 C CA . GLU A 1 86 ? 15.085 -1.369 3.145 1.00 86.12 86 GLU A CA 1
ATOM 711 C C . GLU A 1 86 ? 13.667 -0.798 3.307 1.00 86.12 86 GLU A C 1
ATOM 713 O O . GLU A 1 86 ? 13.498 0.412 3.455 1.00 86.12 86 GLU A O 1
ATOM 718 N N . CYS A 1 87 ? 12.629 -1.642 3.295 1.00 87.38 87 CYS A N 1
ATOM 719 C CA . CYS A 1 87 ? 11.242 -1.225 3.498 1.00 87.38 87 CYS A CA 1
ATOM 720 C C . CYS A 1 87 ? 10.806 -1.206 4.969 1.00 87.38 87 CYS A C 1
ATOM 722 O O . CYS A 1 87 ? 9.656 -0.854 5.242 1.00 87.38 87 CYS A O 1
ATOM 724 N N . SER A 1 88 ? 11.683 -1.553 5.914 1.00 84.75 88 SER A N 1
ATOM 725 C CA . SER A 1 88 ? 11.358 -1.627 7.348 1.00 84.75 88 SER A CA 1
ATOM 726 C C . SER A 1 88 ? 10.665 -0.366 7.885 1.00 84.75 88 SER A C 1
ATOM 728 O O . SER A 1 88 ? 9.622 -0.461 8.530 1.00 84.75 88 SER A O 1
ATOM 730 N N . SER A 1 89 ? 11.161 0.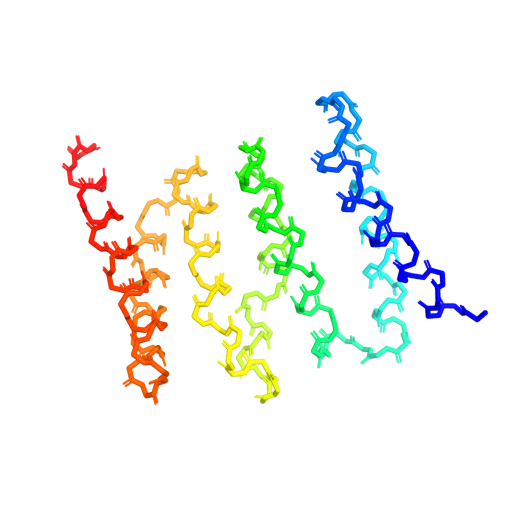819 7.522 1.00 86.38 89 SER A N 1
ATOM 731 C CA . SER A 1 89 ? 10.578 2.111 7.915 1.00 86.38 89 SER A CA 1
ATOM 732 C C . SER A 1 89 ? 9.243 2.440 7.228 1.00 86.38 89 SER A C 1
ATOM 734 O O . SER A 1 89 ? 8.451 3.226 7.749 1.00 86.38 89 SER A O 1
ATOM 736 N N . LEU A 1 90 ? 8.957 1.835 6.069 1.00 91.06 90 LEU A N 1
ATOM 737 C CA . LEU A 1 90 ? 7.715 2.039 5.313 1.00 91.06 90 LEU A CA 1
ATOM 738 C C . LEU A 1 90 ? 6.576 1.134 5.793 1.00 91.06 90 LEU A C 1
ATOM 740 O O . LEU A 1 90 ? 5.408 1.471 5.585 1.00 91.06 90 LEU A O 1
ATOM 744 N N . LEU A 1 91 ? 6.900 -0.004 6.418 1.00 93.00 91 LEU A N 1
ATOM 745 C CA . LEU A 1 91 ? 5.938 -1.033 6.822 1.00 93.00 91 LEU A CA 1
ATOM 746 C C . LEU A 1 91 ? 4.731 -0.480 7.599 1.00 93.00 91 LEU A C 1
ATOM 748 O O . LEU A 1 91 ? 3.603 -0.792 7.204 1.00 93.00 91 LEU A O 1
ATOM 752 N N . PRO A 1 92 ? 4.897 0.351 8.654 1.00 94.81 92 PRO A N 1
ATOM 753 C CA . PRO A 1 92 ? 3.750 0.843 9.414 1.00 94.81 92 PRO A CA 1
ATOM 754 C C . PRO A 1 92 ? 2.801 1.691 8.558 1.00 94.81 92 PRO A C 1
ATOM 756 O O . PRO A 1 92 ? 1.590 1.486 8.597 1.00 94.81 92 PRO A O 1
ATOM 759 N N . GLY A 1 93 ? 3.345 2.587 7.728 1.00 95.06 93 GLY A N 1
ATOM 760 C CA . GLY A 1 93 ? 2.550 3.419 6.822 1.00 95.06 93 GLY A CA 1
ATOM 761 C C . GLY A 1 93 ? 1.837 2.599 5.745 1.00 95.06 93 GLY A C 1
ATOM 762 O O . GLY A 1 93 ? 0.657 2.822 5.479 1.00 95.06 93 GLY A O 1
ATOM 763 N N . TYR A 1 94 ? 2.517 1.598 5.180 1.00 96.94 94 TYR A N 1
ATOM 764 C CA . TYR A 1 94 ? 1.925 0.682 4.204 1.00 96.94 94 TYR A CA 1
ATOM 765 C C . TYR A 1 94 ? 0.737 -0.083 4.796 1.00 96.94 94 TYR A C 1
ATOM 767 O O . TYR A 1 94 ? -0.313 -0.208 4.166 1.00 96.94 94 TYR A O 1
ATOM 775 N N . TYR A 1 95 ? 0.879 -0.572 6.031 1.00 97.56 95 TYR A N 1
ATOM 776 C CA . TYR A 1 95 ? -0.186 -1.284 6.735 1.00 97.56 95 TYR A CA 1
ATOM 777 C C . TYR A 1 95 ? -1.363 -0.377 7.090 1.00 97.56 95 TYR A C 1
ATOM 779 O O . TYR A 1 95 ? -2.502 -0.827 6.984 1.00 97.56 95 TYR A O 1
ATOM 787 N N . CYS A 1 96 ? -1.125 0.890 7.443 1.00 97.94 96 CYS A N 1
ATOM 788 C CA . CYS A 1 96 ? -2.197 1.874 7.614 1.00 97.94 96 CYS A CA 1
ATOM 789 C C . CYS A 1 96 ? -2.968 2.098 6.305 1.00 97.94 96 CYS A C 1
ATOM 791 O O . CYS A 1 96 ? -4.190 1.974 6.294 1.00 97.94 96 CYS A O 1
ATOM 793 N N . ASN A 1 97 ? -2.270 2.332 5.188 1.00 98.38 97 ASN A N 1
ATOM 794 C CA . ASN A 1 97 ? -2.910 2.512 3.882 1.00 98.38 97 ASN A CA 1
ATOM 795 C C . ASN A 1 97 ? -3.719 1.273 3.469 1.00 98.38 97 ASN A C 1
ATOM 797 O O . ASN A 1 97 ? -4.855 1.385 3.010 1.00 98.38 97 ASN A O 1
ATOM 801 N N . TYR A 1 98 ? -3.164 0.074 3.663 1.00 98.50 98 TYR A N 1
ATOM 802 C CA . TYR A 1 98 ? -3.868 -1.159 3.322 1.00 98.50 98 TYR A CA 1
ATOM 803 C C . TYR A 1 98 ? -5.076 -1.406 4.231 1.00 98.50 98 TYR A C 1
ATOM 805 O O . TYR A 1 98 ? -6.145 -1.766 3.744 1.00 98.50 98 TYR A O 1
ATOM 813 N N . SER A 1 99 ? -4.939 -1.140 5.534 1.00 98.31 99 SER A N 1
ATOM 814 C CA . SER A 1 99 ? -6.045 -1.178 6.494 1.00 98.31 99 SER A CA 1
ATOM 815 C C . SER A 1 99 ? -7.194 -0.266 6.067 1.00 98.31 99 SER A C 1
ATOM 817 O O . SER A 1 99 ? -8.344 -0.698 6.051 1.00 98.31 99 SER A O 1
ATOM 819 N N . GLU A 1 100 ? -6.892 0.975 5.692 1.00 98.31 100 GLU A N 1
ATOM 820 C CA . GLU A 1 100 ? -7.891 1.950 5.247 1.00 98.31 100 GLU A CA 1
ATOM 821 C C . GLU A 1 100 ? -8.643 1.457 4.002 1.00 98.31 100 GLU A C 1
ATOM 823 O O . GLU A 1 100 ? -9.877 1.445 3.960 1.00 98.31 100 GLU A O 1
ATOM 828 N N . ALA A 1 101 ? -7.906 0.961 3.003 1.00 98.44 101 ALA A N 1
ATOM 829 C CA . ALA A 1 101 ? -8.497 0.414 1.789 1.00 98.44 101 ALA A CA 1
ATOM 830 C C . ALA A 1 101 ? -9.401 -0.800 2.087 1.00 98.44 101 ALA A C 1
ATOM 832 O O . ALA A 1 101 ? -10.535 -0.857 1.606 1.00 98.44 101 ALA A O 1
ATOM 833 N N . LEU A 1 102 ? -8.944 -1.736 2.928 1.00 98.44 102 LEU A N 1
ATOM 834 C CA . LEU A 1 102 ? -9.726 -2.898 3.368 1.00 98.44 102 LEU A CA 1
ATOM 835 C C . LEU A 1 102 ? -11.013 -2.487 4.091 1.00 98.44 102 LEU A C 1
ATOM 837 O O . LEU A 1 102 ? -12.078 -3.052 3.826 1.00 98.44 102 LEU A O 1
ATOM 841 N N . TYR A 1 103 ? -10.933 -1.502 4.989 1.00 97.62 103 TYR A N 1
ATOM 842 C CA . TYR A 1 103 ? -12.075 -1.036 5.772 1.00 97.62 103 TYR A CA 1
ATOM 843 C C . TYR A 1 103 ? -13.194 -0.517 4.863 1.00 97.62 103 TYR A C 1
ATOM 845 O O . TYR A 1 103 ? -14.355 -0.926 5.001 1.00 97.62 103 TYR A O 1
ATOM 853 N N . HIS A 1 104 ? -12.834 0.319 3.888 1.00 97.19 104 HIS A N 1
ATOM 854 C CA . HIS A 1 104 ? -13.775 0.876 2.922 1.00 97.19 104 HIS A CA 1
ATOM 855 C C . HIS A 1 104 ? -14.283 -0.143 1.892 1.00 97.19 104 HIS A C 1
ATOM 857 O O . HIS A 1 104 ? -15.412 -0.005 1.427 1.00 97.19 104 HIS A O 1
ATOM 863 N N . CYS A 1 105 ? -13.526 -1.211 1.621 1.00 97.50 105 CYS A N 1
ATOM 864 C CA . CYS A 1 105 ? -13.986 -2.363 0.833 1.00 97.50 105 CYS A CA 1
ATOM 865 C C . CYS A 1 105 ? -14.853 -3.356 1.639 1.00 97.50 105 CYS A C 1
ATOM 867 O O . CYS A 1 105 ? -15.226 -4.412 1.134 1.00 97.50 105 CYS A O 1
ATOM 869 N N . GLY A 1 106 ? -15.158 -3.067 2.911 1.00 96.12 106 GLY A N 1
ATOM 870 C CA . GLY A 1 106 ? -15.999 -3.910 3.767 1.00 96.12 106 GLY A CA 1
ATOM 871 C C . GLY A 1 106 ? -15.262 -5.033 4.508 1.00 96.12 106 GLY A C 1
ATOM 872 O O . GLY A 1 106 ? -15.864 -5.694 5.355 1.00 96.12 106 GLY A O 1
ATOM 873 N N . GLN A 1 107 ? -13.955 -5.206 4.297 1.00 97.06 107 GLN A N 1
ATOM 874 C CA . GLN A 1 107 ? -13.108 -6.191 4.988 1.00 97.06 107 GLN A CA 1
ATOM 875 C C . GLN A 1 107 ? -12.644 -5.672 6.357 1.00 97.06 107 GLN A C 1
ATOM 877 O O . GLN A 1 107 ? -11.457 -5.603 6.674 1.00 97.06 107 GLN A O 1
ATOM 882 N N . ARG A 1 108 ? -13.603 -5.284 7.202 1.00 94.69 108 ARG A N 1
ATOM 883 C CA . ARG A 1 108 ? -13.338 -4.525 8.437 1.00 94.69 108 ARG A CA 1
ATOM 884 C C . ARG A 1 108 ? -12.523 -5.289 9.481 1.00 94.69 108 ARG A C 1
ATOM 886 O O . ARG A 1 108 ? -11.746 -4.682 10.211 1.00 94.69 108 ARG A O 1
ATOM 893 N N . VAL A 1 109 ? -12.701 -6.609 9.566 1.00 96.31 109 VAL A N 1
ATOM 894 C CA . VAL A 1 109 ? -11.942 -7.449 10.507 1.00 96.31 109 VAL A CA 1
ATOM 895 C C . VAL A 1 109 ? -10.463 -7.477 10.122 1.00 96.31 109 VAL A C 1
ATOM 897 O O . VAL A 1 109 ? -9.605 -7.277 10.978 1.00 96.31 109 VAL A O 1
ATOM 900 N N . GLU A 1 110 ? -10.164 -7.673 8.837 1.00 97.38 110 GLU A N 1
ATOM 901 C CA . GLU A 1 110 ? -8.791 -7.666 8.322 1.00 97.38 110 GLU A CA 1
ATOM 902 C C . GLU A 1 110 ? -8.161 -6.278 8.432 1.00 97.38 110 GLU A C 1
ATOM 904 O O . GLU A 1 110 ? -7.016 -6.168 8.866 1.00 97.38 110 GLU A O 1
ATOM 909 N N . ALA A 1 111 ? -8.917 -5.216 8.135 1.00 97.88 111 ALA A N 1
ATOM 910 C CA . ALA A 1 111 ? -8.464 -3.843 8.342 1.00 97.88 111 ALA A CA 1
ATOM 911 C C . ALA A 1 111 ? -7.958 -3.632 9.777 1.00 97.88 111 ALA A C 1
ATOM 913 O O . ALA A 1 111 ? -6.802 -3.267 9.990 1.00 97.88 111 ALA A O 1
ATOM 914 N N . LEU A 1 112 ? -8.767 -3.993 10.779 1.00 97.44 112 LEU A N 1
ATOM 915 C CA . LEU A 1 112 ? -8.375 -3.857 12.181 1.00 97.44 112 LEU A CA 1
ATOM 916 C C . LEU A 1 112 ? -7.120 -4.677 12.531 1.00 97.44 112 LEU A C 1
ATOM 918 O O . LEU A 1 112 ? -6.301 -4.245 13.344 1.00 97.44 112 LEU A O 1
ATOM 922 N N . GLN A 1 113 ? -6.933 -5.849 11.919 1.00 97.62 113 GLN A N 1
ATOM 923 C CA . GLN A 1 113 ? -5.712 -6.638 12.101 1.00 97.62 113 GLN A CA 1
ATOM 924 C C . GLN A 1 113 ? -4.479 -5.912 11.549 1.00 97.62 113 GLN A C 1
ATOM 926 O O . GLN A 1 113 ? -3.447 -5.882 12.221 1.00 97.62 113 GLN A O 1
ATOM 931 N N . TYR A 1 114 ? -4.566 -5.306 10.362 1.00 97.69 114 TYR A N 1
ATOM 932 C CA . TYR A 1 114 ? -3.455 -4.548 9.781 1.00 97.69 114 TYR A CA 1
ATOM 933 C C . TYR A 1 114 ? -3.159 -3.252 10.544 1.00 97.69 114 TYR A C 1
ATOM 935 O O . TYR A 1 114 ? -1.986 -2.961 10.776 1.00 97.69 114 TYR A O 1
ATOM 943 N N . ALA A 1 115 ? -4.176 -2.545 11.043 1.00 97.69 115 ALA A N 1
ATOM 944 C CA . ALA A 1 115 ? -3.984 -1.400 11.936 1.00 97.69 115 ALA A CA 1
ATOM 945 C C . ALA A 1 115 ? -3.193 -1.786 13.204 1.00 97.69 115 ALA A C 1
ATOM 947 O O . ALA A 1 115 ? -2.240 -1.107 13.587 1.00 97.69 115 ALA A O 1
ATOM 948 N N . LYS A 1 116 ? -3.519 -2.932 13.820 1.00 97.31 116 LYS A N 1
ATOM 949 C CA . LYS A 1 116 ? -2.778 -3.461 14.981 1.00 97.31 116 LYS A CA 1
ATOM 950 C C . LYS A 1 116 ? -1.343 -3.847 14.630 1.00 97.31 116 LYS A C 1
ATOM 952 O O . LYS A 1 116 ? -0.423 -3.547 15.389 1.00 97.31 116 LYS A O 1
ATOM 957 N N . LYS A 1 117 ? -1.129 -4.475 13.467 1.00 95.50 117 LYS A N 1
ATOM 958 C CA . LYS A 1 117 ? 0.222 -4.778 12.971 1.00 95.50 117 LYS A CA 1
ATOM 959 C C . LYS A 1 117 ? 1.050 -3.501 12.776 1.00 95.50 117 LYS A C 1
ATOM 961 O O . LYS A 1 117 ? 2.225 -3.505 13.129 1.00 95.50 117 LYS A O 1
ATOM 966 N N . ALA A 1 118 ? 0.452 -2.421 12.265 1.00 95.75 118 ALA A N 1
ATOM 967 C CA . ALA A 1 118 ? 1.135 -1.140 12.078 1.00 95.75 118 ALA A CA 1
ATOM 968 C C . ALA A 1 118 ? 1.635 -0.556 13.411 1.00 95.75 118 ALA A C 1
ATOM 970 O O . ALA A 1 118 ? 2.797 -0.164 13.510 1.00 95.75 118 ALA A O 1
ATOM 971 N N . VAL A 1 119 ? 0.793 -0.570 14.453 1.00 95.94 119 VAL A N 1
ATOM 972 C CA . VAL A 1 119 ? 1.178 -0.121 15.804 1.00 95.94 119 VAL A CA 1
ATOM 973 C C . VAL A 1 119 ? 2.340 -0.949 16.347 1.00 95.94 119 VAL A C 1
ATOM 975 O O . VAL A 1 119 ? 3.356 -0.374 16.734 1.00 95.94 119 VAL A O 1
ATOM 978 N N . ASN A 1 120 ? 2.233 -2.281 16.295 1.00 93.62 120 ASN A N 1
ATOM 979 C CA . ASN A 1 120 ? 3.270 -3.185 16.802 1.00 93.62 120 ASN A CA 1
ATOM 980 C C . ASN A 1 120 ? 4.638 -2.938 16.150 1.00 93.62 120 ASN A C 1
ATOM 982 O O . ASN A 1 120 ? 5.657 -2.978 16.834 1.00 93.62 120 ASN A O 1
ATOM 986 N N . LEU A 1 121 ? 4.665 -2.661 14.844 1.00 89.94 121 LEU A N 1
ATOM 987 C CA . LEU A 1 121 ? 5.903 -2.374 14.114 1.00 89.94 121 LEU A CA 1
ATOM 988 C C . LEU A 1 121 ? 6.448 -0.978 14.420 1.00 89.94 121 LEU A C 1
ATOM 990 O O . LEU A 1 121 ? 7.654 -0.796 14.521 1.00 89.94 121 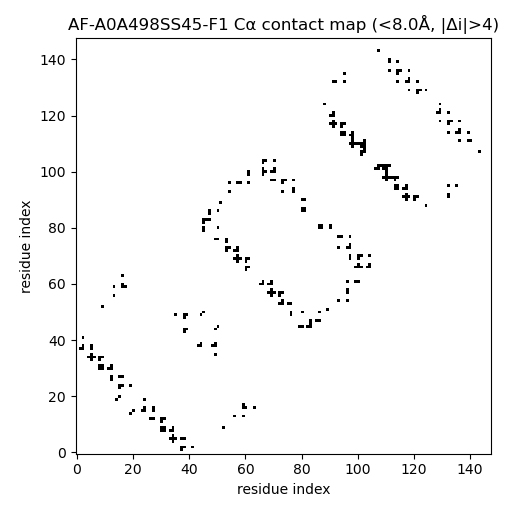LEU A O 1
ATOM 994 N N . SER A 1 122 ? 5.575 0.006 14.634 1.00 89.69 122 SER A N 1
ATOM 995 C CA . SER A 1 122 ? 6.017 1.352 15.004 1.00 89.69 122 SER A CA 1
ATOM 996 C C . SER A 1 122 ? 6.580 1.446 16.428 1.00 89.69 122 SER A C 1
ATOM 998 O O . SER A 1 122 ? 7.223 2.440 16.743 1.00 89.69 122 SER A O 1
ATOM 1000 N N . CYS A 1 123 ? 6.398 0.441 17.298 1.00 78.81 123 CYS A N 1
ATOM 1001 C CA . CYS A 1 123 ? 6.827 0.474 18.706 1.00 78.81 123 CYS A CA 1
ATOM 1002 C C . CYS A 1 123 ? 8.332 0.720 18.921 1.00 78.81 123 CYS A C 1
ATOM 1004 O O . CYS A 1 123 ? 8.701 1.297 19.949 1.00 78.81 123 CYS A O 1
ATOM 1006 N N . SER A 1 124 ? 9.195 0.356 17.971 1.00 79.06 124 SER A N 1
ATOM 1007 C CA . SER A 1 124 ? 10.643 0.624 18.010 1.00 79.06 124 SER A CA 1
ATOM 1008 C C . SER A 1 124 ? 11.068 1.911 17.294 1.00 79.06 124 SER A C 1
ATOM 1010 O O . SER A 1 124 ? 12.215 2.318 17.427 1.00 79.06 124 SER A O 1
ATOM 1012 N N . GLU A 1 125 ? 10.154 2.575 16.586 1.00 85.56 125 GLU A N 1
ATOM 1013 C CA . GLU A 1 125 ? 10.452 3.693 15.682 1.00 85.56 125 GLU A CA 1
ATOM 1014 C C . GLU A 1 125 ? 10.404 5.067 16.379 1.00 85.56 125 GLU A C 1
ATOM 1016 O O . GLU A 1 125 ? 10.429 5.173 17.614 1.00 85.56 125 GLU A O 1
ATOM 1021 N N . SER A 1 126 ? 10.342 6.142 15.588 1.00 88.69 126 SER A N 1
ATOM 1022 C CA . SER A 1 126 ? 10.177 7.507 16.086 1.00 88.69 126 SER A CA 1
ATOM 1023 C C . SER A 1 126 ? 8.872 7.692 16.869 1.00 88.69 126 SER A C 1
ATOM 1025 O O . SER A 1 126 ? 7.887 6.964 16.697 1.00 88.69 126 SER A O 1
ATOM 1027 N N . LYS A 1 127 ? 8.852 8.693 17.755 1.00 91.06 127 LYS A N 1
ATOM 1028 C CA . LYS A 1 127 ? 7.663 9.018 18.551 1.00 91.06 127 LYS A CA 1
ATOM 1029 C C . LYS A 1 127 ? 6.503 9.455 17.655 1.00 91.06 127 LYS A C 1
ATOM 1031 O O . LYS A 1 127 ? 5.368 9.061 17.889 1.00 91.06 127 LYS A O 1
ATOM 1036 N N . GLU A 1 128 ? 6.799 10.212 16.605 1.00 91.50 128 GLU A N 1
ATOM 1037 C CA . GLU A 1 128 ? 5.819 10.717 15.647 1.00 91.50 128 GLU A CA 1
ATOM 1038 C C . GLU A 1 128 ? 5.091 9.570 14.944 1.00 91.50 128 GLU A C 1
ATOM 1040 O O . GLU A 1 128 ? 3.867 9.605 14.806 1.00 91.50 128 GLU A O 1
ATOM 1045 N N . LEU A 1 129 ? 5.829 8.528 14.541 1.00 90.19 129 LEU A N 1
ATOM 1046 C CA . LEU A 1 129 ? 5.243 7.373 13.872 1.00 90.19 129 LEU A CA 1
ATOM 1047 C C . LEU A 1 129 ? 4.364 6.555 14.826 1.00 90.19 129 LEU A C 1
ATOM 1049 O O . LEU A 1 129 ? 3.273 6.146 14.436 1.00 90.19 129 LEU A O 1
ATOM 1053 N N . LYS A 1 130 ? 4.794 6.375 16.081 1.00 93.38 130 LYS A N 1
ATOM 1054 C CA . LYS A 1 130 ? 3.992 5.716 17.131 1.00 93.38 130 LYS A CA 1
ATOM 1055 C C . LYS A 1 130 ? 2.693 6.455 17.405 1.00 93.38 130 LYS A C 1
ATOM 1057 O O . LYS A 1 130 ? 1.634 5.836 17.496 1.00 93.38 130 LYS A O 1
ATOM 1062 N N . ASP A 1 131 ? 2.769 7.775 17.542 1.00 94.62 131 ASP A N 1
ATOM 1063 C CA . ASP A 1 131 ? 1.601 8.610 17.807 1.00 94.62 131 ASP A CA 1
ATOM 1064 C C . ASP A 1 131 ? 0.615 8.537 16.631 1.00 94.62 131 ASP A C 1
ATOM 1066 O O . ASP A 1 131 ? -0.594 8.424 16.844 1.00 94.62 131 ASP A O 1
ATOM 1070 N N . TYR A 1 132 ? 1.123 8.546 15.394 1.00 94.88 132 TYR A N 1
ATOM 1071 C CA . TYR A 1 132 ? 0.316 8.391 14.185 1.00 94.88 132 TYR A CA 1
ATOM 1072 C C . TYR A 1 132 ? -0.408 7.037 14.130 1.00 94.88 132 TYR A C 1
ATOM 1074 O O . TYR A 1 132 ? -1.636 7.011 14.028 1.00 94.88 132 TYR A O 1
ATOM 1082 N N . THR A 1 133 ? 0.314 5.917 14.238 1.00 96.56 133 THR A N 1
ATOM 1083 C CA . THR A 1 133 ? -0.280 4.571 14.138 1.00 96.56 133 THR A CA 1
ATOM 1084 C C . THR A 1 133 ? -1.252 4.294 15.283 1.00 96.56 133 THR A C 1
ATOM 1086 O O . THR A 1 133 ? -2.296 3.677 15.071 1.00 96.56 133 THR A O 1
ATOM 1089 N N . THR A 1 134 ? -0.956 4.787 16.490 1.00 96.81 134 THR A N 1
ATOM 1090 C CA . THR A 1 134 ? -1.832 4.631 17.659 1.00 96.81 134 THR A CA 1
ATOM 1091 C C . THR A 1 134 ? -3.146 5.380 17.469 1.00 96.81 134 THR A C 1
ATOM 1093 O O . THR A 1 134 ? -4.210 4.814 17.718 1.00 96.81 134 THR A O 1
ATOM 1096 N N . ARG A 1 135 ? -3.099 6.632 16.990 1.00 97.38 135 ARG A N 1
ATOM 1097 C CA . ARG A 1 135 ? -4.315 7.398 16.662 1.00 97.38 135 ARG A CA 1
ATOM 1098 C C . ARG A 1 135 ? -5.119 6.709 15.564 1.00 97.38 135 ARG A C 1
ATOM 1100 O O . ARG A 1 135 ? -6.321 6.527 15.727 1.00 97.38 135 ARG A O 1
ATOM 1107 N N . PHE A 1 136 ? -4.446 6.254 14.507 1.00 97.50 136 PHE A N 1
ATOM 1108 C CA . PHE A 1 136 ? -5.083 5.520 13.415 1.00 97.50 136 PHE A CA 1
ATOM 1109 C C . PHE A 1 136 ? -5.823 4.267 13.916 1.00 97.50 136 PHE A C 1
ATOM 1111 O O . PHE A 1 136 ? -6.988 4.061 13.581 1.00 97.50 136 PHE A O 1
ATOM 1118 N N . LEU A 1 137 ? -5.193 3.456 14.775 1.00 97.94 137 LEU A N 1
ATOM 1119 C CA . LEU A 1 137 ? -5.836 2.278 15.366 1.00 97.94 137 LEU A CA 1
ATOM 1120 C C . LEU A 1 137 ? -7.060 2.652 16.215 1.00 97.94 137 LEU A C 1
ATOM 1122 O O . LEU A 1 137 ? -8.097 2.003 16.099 1.00 97.94 137 LEU A O 1
ATOM 1126 N N . GLN A 1 138 ? -6.965 3.695 17.043 1.00 97.19 138 GLN A N 1
ATOM 1127 C CA . GLN A 1 138 ? -8.091 4.148 17.866 1.00 97.19 138 GLN A CA 1
ATOM 1128 C C . GLN A 1 138 ? -9.294 4.564 17.015 1.00 97.19 138 GLN A C 1
ATOM 1130 O O . GLN A 1 138 ? -10.436 4.282 17.382 1.00 97.19 138 GLN A O 1
ATOM 1135 N N . ASP A 1 139 ? -9.053 5.233 15.890 1.00 95.94 139 ASP A N 1
ATOM 1136 C CA . ASP A 1 139 ? -10.118 5.650 14.982 1.00 95.94 139 ASP A CA 1
ATOM 1137 C C . ASP A 1 139 ? -10.743 4.443 14.271 1.00 95.94 139 ASP A C 1
ATOM 1139 O O . ASP A 1 139 ? -11.968 4.309 14.272 1.00 95.94 139 ASP A O 1
ATOM 1143 N N . MET A 1 140 ? -9.925 3.485 13.817 1.00 95.50 140 MET A N 1
ATOM 1144 C CA . MET A 1 140 ? -10.405 2.206 13.278 1.00 95.50 140 MET A CA 1
ATOM 1145 C C . MET A 1 140 ? -11.261 1.420 14.284 1.00 95.50 140 MET A C 1
ATOM 1147 O O . MET A 1 140 ? -12.301 0.869 13.920 1.00 95.50 140 MET A O 1
ATOM 1151 N N . GLU A 1 141 ? -10.870 1.369 15.560 1.00 95.69 141 GLU A N 1
ATOM 1152 C CA . GLU A 1 141 ? -11.632 0.677 16.609 1.00 95.69 141 GLU A CA 1
ATOM 1153 C C . GLU A 1 141 ? -12.975 1.354 16.899 1.00 95.69 141 GLU A C 1
ATOM 1155 O O . GLU A 1 141 ? -13.998 0.675 17.044 1.00 95.69 141 GLU A O 1
ATOM 1160 N N . LYS A 1 142 ? -13.007 2.690 16.954 1.00 94.81 142 LYS A N 1
ATOM 1161 C CA . LYS A 1 142 ? -14.259 3.447 17.113 1.00 94.81 142 LYS A CA 1
ATOM 1162 C C . LYS A 1 142 ? -15.214 3.170 15.958 1.00 94.81 142 LYS A C 1
ATOM 1164 O O . LYS A 1 142 ? -16.394 2.904 16.187 1.00 94.81 142 LYS A O 1
ATOM 1169 N N . ASP A 1 143 ? -14.709 3.217 14.734 1.00 91.00 143 ASP A N 1
ATOM 1170 C CA . ASP A 1 143 ? -15.500 3.042 13.523 1.00 91.00 143 ASP A CA 1
ATOM 1171 C C . ASP A 1 143 ? -16.007 1.607 13.348 1.00 91.00 143 ASP A C 1
ATOM 1173 O O . ASP A 1 143 ? -17.168 1.398 12.980 1.00 91.00 143 ASP A O 1
ATOM 1177 N N . TYR A 1 144 ? -15.190 0.618 13.717 1.00 90.19 144 TYR A N 1
ATOM 1178 C CA . TYR A 1 144 ? -15.608 -0.779 13.804 1.00 90.19 144 TYR A CA 1
ATOM 1179 C C . TYR A 1 144 ? -16.768 -0.967 14.794 1.00 90.19 144 TYR A C 1
ATOM 1181 O O . TYR A 1 144 ? -17.766 -1.606 14.462 1.00 90.19 144 TYR A O 1
ATOM 1189 N N . ASN A 1 145 ? -16.670 -0.372 15.987 1.00 89.19 145 ASN A N 1
ATOM 1190 C CA . ASN A 1 145 ? -17.677 -0.513 17.042 1.00 89.19 145 ASN A CA 1
ATOM 1191 C C . ASN A 1 145 ? -18.984 0.239 16.750 1.00 89.19 145 ASN A C 1
ATOM 1193 O O . ASN A 1 145 ? -20.046 -0.213 17.161 1.00 89.19 145 ASN A O 1
ATOM 1197 N N . ARG A 1 146 ? -18.935 1.367 16.029 1.00 85.81 146 ARG A N 1
ATOM 1198 C CA . ARG A 1 146 ? -20.131 2.147 15.649 1.00 85.81 146 ARG A CA 1
ATOM 1199 C C . ARG A 1 146 ? -21.035 1.445 14.640 1.00 85.81 146 ARG A C 1
ATOM 1201 O O . ARG A 1 146 ? -22.196 1.815 14.512 1.00 85.81 146 ARG A O 1
ATOM 1208 N N . ARG A 1 147 ? -20.490 0.504 13.869 1.00 69.62 147 ARG A N 1
ATOM 1209 C CA . ARG A 1 147 ? -21.190 -0.165 12.763 1.00 69.62 147 ARG A CA 1
ATOM 1210 C C . ARG A 1 147 ? -21.428 -1.658 13.024 1.00 69.62 147 ARG A C 1
ATOM 1212 O O . ARG A 1 147 ? -21.564 -2.410 12.055 1.00 69.62 147 ARG A O 1
ATOM 1219 N N . ARG A 1 148 ? -21.409 -2.062 14.295 1.00 58.31 148 ARG A N 1
ATOM 1220 C CA . ARG A 1 148 ? -21.701 -3.411 14.788 1.00 58.31 148 ARG A CA 1
ATOM 1221 C C . ARG A 1 148 ? -23.120 -3.464 15.337 1.00 58.31 148 ARG A C 1
ATOM 1223 O O . ARG A 1 148 ? -23.758 -4.515 15.129 1.00 58.31 148 ARG A O 1
#